Protein AF-A0A168KX61-F1 (afdb_monomer)

Organism: NCBI:txid1081108

InterPro domains:
  IPR001242 Condensation domain [PF00668] (1-139)
  IPR023213 Chloramphenicol acetyltransferase-like domain superfamily [G3DSA:3.30.559.10] (1-54)

Structure (mmCIF, N/CA/C/O backbone):
data_AF-A0A168KX61-F1
#
_entry.id   AF-A0A168KX61-F1
#
loop_
_atom_site.group_PDB
_atom_site.id
_atom_site.type_symbol
_atom_site.label_atom_id
_atom_site.label_alt_id
_atom_site.label_comp_id
_atom_site.label_asym_id
_atom_site.label_entity_id
_atom_site.label_seq_id
_atom_site.pdbx_PDB_ins_code
_atom_site.Cartn_x
_atom_site.Cartn_y
_atom_site.Cartn_z
_atom_site.occupancy
_atom_site.B_iso_or_equiv
_atom_site.auth_seq_id
_atom_site.auth_comp_id
_atom_site.auth_asym_id
_atom_site.auth_atom_id
_atom_site.pdbx_PDB_model_num
ATOM 1 N N . MET A 1 1 ? 13.502 -11.562 -4.099 1.00 74.88 1 MET A N 1
ATOM 2 C CA . MET A 1 1 ? 13.382 -10.089 -4.121 1.00 74.88 1 MET A CA 1
ATOM 3 C C . MET A 1 1 ? 13.156 -9.623 -2.693 1.00 74.88 1 MET A C 1
ATOM 5 O O . MET A 1 1 ? 12.359 -10.248 -2.007 1.00 74.88 1 MET A O 1
ATOM 9 N N . HIS A 1 2 ? 13.898 -8.624 -2.217 1.00 88.56 2 HIS A N 1
ATOM 10 C CA . HIS A 1 2 ? 13.757 -8.117 -0.849 1.00 88.56 2 HIS A CA 1
ATOM 11 C C . HIS A 1 2 ? 12.724 -6.979 -0.829 1.00 88.56 2 HIS A C 1
ATOM 13 O O . HIS A 1 2 ? 12.796 -6.099 -1.683 1.00 88.56 2 HIS A O 1
ATOM 19 N N . SER A 1 3 ? 11.797 -6.966 0.133 1.00 86.06 3 SER A N 1
ATOM 20 C CA . SER A 1 3 ? 10.708 -5.969 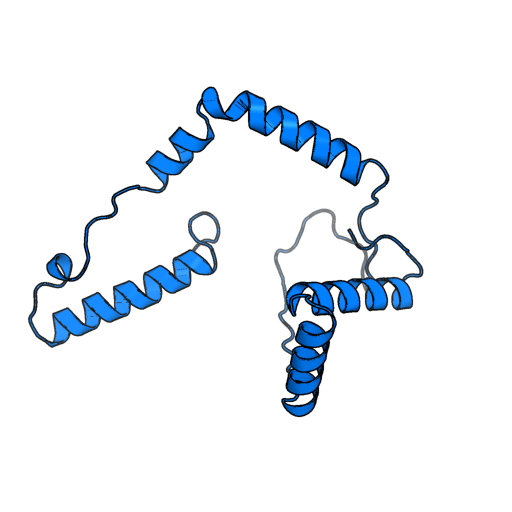0.206 1.00 86.06 3 SER A CA 1
ATOM 21 C C . SER A 1 3 ? 11.193 -4.525 0.378 1.00 86.06 3 SER A C 1
ATOM 23 O O . SER A 1 3 ? 10.478 -3.587 0.059 1.00 86.06 3 SER A O 1
ATOM 25 N N . LEU A 1 4 ? 12.437 -4.336 0.829 1.00 91.12 4 LEU A N 1
ATOM 26 C CA . LEU A 1 4 ? 13.083 -3.016 0.914 1.00 91.12 4 LEU A CA 1
ATOM 27 C C . LEU A 1 4 ? 13.191 -2.296 -0.442 1.00 91.12 4 LEU A C 1
ATOM 29 O O . LEU A 1 4 ? 13.206 -1.073 -0.467 1.00 91.12 4 LEU A O 1
ATOM 33 N N . ILE A 1 5 ? 13.314 -3.038 -1.546 1.00 93.12 5 ILE A N 1
ATOM 34 C CA . ILE A 1 5 ? 13.565 -2.467 -2.882 1.00 93.12 5 ILE A CA 1
ATOM 35 C C . ILE A 1 5 ? 12.392 -2.666 -3.849 1.00 93.12 5 ILE A C 1
ATOM 37 O O . ILE A 1 5 ? 12.498 -2.301 -5.016 1.00 93.12 5 ILE A O 1
ATOM 41 N N . ALA A 1 6 ? 11.304 -3.296 -3.399 1.00 92.25 6 ALA A N 1
ATOM 42 C CA . ALA A 1 6 ? 10.165 -3.604 -4.251 1.00 92.25 6 ALA A CA 1
ATOM 43 C C . ALA A 1 6 ? 8.885 -3.837 -3.446 1.00 92.25 6 ALA A C 1
ATOM 45 O O . ALA A 1 6 ? 8.891 -4.539 -2.434 1.00 92.25 6 ALA A O 1
ATOM 46 N N . ASP A 1 7 ? 7.781 -3.316 -3.971 1.00 93.62 7 ASP A N 1
ATOM 47 C CA . ASP A 1 7 ? 6.424 -3.579 -3.507 1.00 93.62 7 ASP A CA 1
ATOM 48 C C . ASP A 1 7 ? 5.640 -4.420 -4.538 1.00 93.62 7 ASP A C 1
ATOM 50 O O . ASP A 1 7 ? 6.181 -4.886 -5.549 1.00 93.62 7 ASP A O 1
ATOM 54 N N . GLY A 1 8 ? 4.348 -4.639 -4.281 1.00 90.06 8 GLY A N 1
ATOM 55 C CA . GLY A 1 8 ? 3.485 -5.400 -5.187 1.00 90.06 8 GLY A CA 1
ATOM 56 C C . GLY A 1 8 ? 3.356 -4.780 -6.584 1.00 90.06 8 GLY A C 1
ATOM 57 O O . GLY A 1 8 ? 3.222 -5.513 -7.564 1.00 90.06 8 GLY A O 1
ATOM 58 N N . TRP A 1 9 ? 3.448 -3.453 -6.699 1.00 93.56 9 TRP A N 1
ATOM 59 C CA . TRP A 1 9 ? 3.422 -2.763 -7.986 1.00 93.56 9 TRP A CA 1
ATOM 60 C C . TRP A 1 9 ? 4.729 -2.987 -8.750 1.00 93.56 9 TRP A C 1
ATOM 62 O O . TRP A 1 9 ? 4.696 -3.378 -9.920 1.00 93.56 9 TRP A O 1
ATOM 72 N N . SER A 1 10 ? 5.878 -2.832 -8.085 1.00 93.88 10 SER A N 1
ATOM 73 C CA . SER A 1 10 ? 7.206 -3.073 -8.661 1.00 93.88 10 SER A CA 1
ATOM 74 C C . SER A 1 10 ? 7.351 -4.492 -9.212 1.00 93.88 10 SER A C 1
ATOM 76 O O . SER A 1 10 ? 7.912 -4.683 -10.289 1.00 93.88 10 SER A O 1
ATOM 78 N N . VAL A 1 11 ? 6.798 -5.496 -8.523 1.00 94.25 11 VAL A N 1
ATOM 79 C CA . VAL A 1 11 ? 6.778 -6.887 -9.014 1.00 94.25 11 VAL A CA 1
ATOM 80 C C . VAL A 1 11 ? 5.964 -7.017 -10.306 1.00 94.25 11 VAL A C 1
ATOM 82 O O . VAL A 1 11 ? 6.371 -7.739 -11.220 1.00 94.25 11 VAL A O 1
ATOM 85 N N . GLY A 1 12 ? 4.836 -6.310 -10.410 1.00 94.31 12 GLY A N 1
ATOM 86 C CA . GLY A 1 12 ? 4.013 -6.277 -11.620 1.00 94.31 12 GLY A CA 1
ATOM 87 C C . GLY A 1 12 ? 4.737 -5.637 -12.807 1.00 94.31 12 GLY A C 1
ATOM 88 O O . GLY A 1 12 ? 4.722 -6.194 -13.907 1.00 94.31 12 GLY A O 1
ATOM 89 N N . VAL A 1 13 ? 5.425 -4.513 -12.576 1.00 94.38 13 VAL A N 1
ATOM 90 C CA . VAL A 1 13 ? 6.275 -3.855 -13.583 1.00 94.38 13 VAL A CA 1
ATOM 91 C C . VAL A 1 13 ? 7.385 -4.800 -14.039 1.00 94.38 13 VAL A C 1
ATOM 93 O O . VAL A 1 13 ? 7.474 -5.087 -15.231 1.00 94.38 13 VAL A O 1
ATOM 96 N N . LEU A 1 14 ? 8.146 -5.374 -13.103 1.00 94.44 14 LEU A N 1
ATOM 97 C CA . LEU A 1 14 ? 9.228 -6.308 -13.416 1.00 94.44 14 LEU A CA 1
ATOM 98 C C . LEU A 1 14 ? 8.736 -7.499 -14.245 1.00 94.44 14 LEU A C 1
ATOM 100 O O . LEU A 1 14 ? 9.372 -7.874 -15.225 1.00 94.44 14 LEU A O 1
ATOM 104 N N . SER A 1 15 ? 7.605 -8.095 -13.864 1.00 95.56 15 SER A N 1
ATOM 105 C CA . SER A 1 15 ? 7.051 -9.259 -14.567 1.00 95.56 15 SER A CA 1
ATOM 106 C C . SER A 1 15 ? 6.693 -8.923 -16.016 1.00 95.56 15 SER A C 1
ATOM 108 O O . SER A 1 15 ? 6.979 -9.704 -16.924 1.00 95.56 15 SER A O 1
ATOM 110 N N . ARG A 1 16 ? 6.102 -7.744 -16.242 1.00 95.44 16 ARG A N 1
ATOM 111 C CA . ARG A 1 16 ? 5.758 -7.252 -17.580 1.00 95.44 16 ARG A CA 1
ATOM 112 C C . ARG A 1 16 ? 7.007 -6.991 -18.419 1.00 95.44 16 ARG A C 1
ATOM 114 O O . ARG A 1 16 ? 7.080 -7.457 -19.550 1.00 95.44 16 ARG A O 1
ATOM 121 N N . GLU A 1 17 ? 7.980 -6.269 -17.877 1.00 95.31 17 GLU A N 1
ATOM 122 C CA . GLU A 1 17 ? 9.196 -5.903 -18.611 1.00 95.31 17 GLU A CA 1
ATOM 123 C C . GLU A 1 17 ? 10.063 -7.123 -18.924 1.00 95.31 17 GLU A C 1
ATOM 125 O O . GLU A 1 17 ? 10.550 -7.267 -20.045 1.00 95.31 17 GLU A O 1
ATOM 130 N N . LEU A 1 18 ? 10.162 -8.066 -17.982 1.00 95.69 18 LEU A N 1
ATOM 131 C CA . LEU A 1 18 ? 10.831 -9.343 -18.204 1.00 95.69 18 LEU A CA 1
ATOM 132 C C . LEU A 1 18 ? 10.177 -10.124 -19.351 1.00 95.69 18 LEU A C 1
ATOM 134 O O . LEU A 1 18 ? 10.885 -10.647 -20.210 1.00 95.69 18 LEU A O 1
ATOM 138 N N . ALA A 1 19 ? 8.842 -10.179 -19.400 1.00 96.19 19 ALA A N 1
ATOM 139 C CA . ALA A 1 19 ? 8.123 -10.835 -20.491 1.00 96.19 19 ALA A CA 1
ATOM 140 C C . ALA A 1 19 ? 8.374 -10.153 -21.849 1.00 96.19 19 ALA A C 1
ATOM 142 O O . ALA A 1 19 ? 8.553 -10.846 -22.856 1.00 96.19 19 ALA A O 1
ATOM 143 N N . THR A 1 20 ? 8.438 -8.817 -21.881 1.00 96.25 20 THR A N 1
ATOM 144 C CA . THR A 1 20 ? 8.769 -8.037 -23.085 1.00 96.25 20 THR A CA 1
ATOM 145 C C . THR A 1 20 ? 10.178 -8.353 -23.583 1.00 96.25 20 THR A C 1
ATOM 147 O O . THR A 1 20 ? 10.344 -8.757 -24.736 1.00 96.25 20 THR A O 1
ATOM 150 N N . TYR A 1 21 ? 11.189 -8.249 -22.715 1.00 96.50 21 TYR A N 1
ATOM 151 C CA . TYR A 1 21 ? 12.578 -8.529 -23.082 1.00 96.50 21 TYR A CA 1
ATOM 152 C C . TYR A 1 21 ? 12.783 -9.979 -23.514 1.00 96.50 21 TYR A C 1
ATOM 154 O O . TYR A 1 21 ? 13.443 -10.242 -24.520 1.00 96.50 21 TYR A O 1
ATOM 162 N N . TYR A 1 22 ? 12.168 -10.923 -22.800 1.00 96.06 22 TYR A N 1
ATOM 163 C CA . TYR A 1 22 ? 12.238 -12.338 -23.142 1.00 96.06 22 TYR A CA 1
ATOM 164 C C . TYR A 1 22 ? 11.626 -12.624 -24.522 1.00 96.06 22 TYR A C 1
ATOM 166 O O . TYR A 1 22 ? 12.219 -13.328 -25.341 1.00 96.06 22 TYR A O 1
ATOM 174 N N . SER A 1 23 ? 10.473 -12.020 -24.824 1.00 96.50 23 SER A N 1
ATOM 175 C CA . SER A 1 23 ? 9.808 -12.168 -26.124 1.00 96.50 23 SER A CA 1
ATOM 176 C C . SER A 1 23 ? 10.635 -11.591 -27.276 1.00 96.50 23 SER A C 1
ATOM 178 O O . SER A 1 23 ? 10.678 -12.182 -28.356 1.00 96.50 23 SER A O 1
ATOM 180 N N . ALA A 1 24 ? 11.303 -10.456 -27.059 1.00 95.94 24 ALA A N 1
ATOM 181 C CA . ALA A 1 24 ? 12.176 -9.834 -28.051 1.00 95.94 24 ALA A CA 1
ATOM 182 C C . ALA A 1 24 ? 13.425 -10.675 -28.327 1.00 95.94 24 ALA A C 1
ATOM 184 O O . ALA A 1 24 ? 13.750 -10.917 -29.491 1.00 95.94 24 ALA A O 1
ATOM 185 N N . ALA A 1 25 ? 14.045 -11.215 -27.275 1.00 94.88 25 ALA A N 1
ATOM 186 C CA . ALA A 1 25 ? 15.196 -12.103 -27.394 1.00 94.88 25 ALA A CA 1
ATOM 187 C C . ALA A 1 25 ? 14.875 -13.354 -28.234 1.00 94.88 25 ALA A C 1
ATOM 189 O O . ALA A 1 25 ? 15.635 -13.702 -29.135 1.00 94.88 25 ALA A O 1
ATOM 190 N N . ILE A 1 26 ? 13.712 -13.985 -28.017 1.00 97.19 26 ILE A N 1
ATOM 191 C CA . ILE A 1 26 ? 13.258 -15.140 -28.819 1.00 97.19 26 ILE A CA 1
ATOM 192 C C . ILE A 1 26 ? 13.102 -14.777 -30.300 1.00 97.19 26 ILE A C 1
ATOM 194 O O . ILE A 1 26 ? 13.374 -15.591 -31.179 1.00 97.19 26 ILE A O 1
ATOM 198 N N . ARG A 1 27 ? 12.668 -13.549 -30.589 1.00 96.56 27 ARG A N 1
ATOM 199 C CA . ARG A 1 27 ? 12.464 -13.051 -31.955 1.00 96.56 27 ARG A CA 1
ATOM 200 C C . ARG A 1 27 ? 13.737 -12.492 -32.591 1.00 96.56 27 ARG A C 1
ATOM 202 O O . ARG A 1 27 ? 13.656 -11.964 -33.694 1.00 96.56 27 ARG A O 1
ATOM 209 N N . SER A 1 28 ? 14.887 -12.599 -31.917 1.00 94.44 28 SER A N 1
ATOM 210 C CA . SER A 1 28 ? 16.153 -11.986 -32.349 1.00 94.44 28 SER A CA 1
ATOM 211 C C . SER A 1 28 ? 16.040 -10.472 -32.590 1.00 94.44 28 SER A C 1
ATOM 213 O O . SER A 1 28 ? 16.736 -9.915 -33.436 1.00 94.44 28 SER A O 1
ATOM 215 N N . LEU A 1 29 ? 15.145 -9.811 -31.852 1.00 94.38 29 LEU A N 1
ATOM 216 C CA . LEU A 1 29 ? 15.055 -8.356 -31.776 1.00 94.38 29 LEU A CA 1
ATOM 217 C C . LEU A 1 29 ? 15.956 -7.864 -30.644 1.00 94.38 29 LEU A C 1
ATOM 219 O O . LEU A 1 29 ? 16.174 -8.594 -29.678 1.00 94.38 29 LEU A O 1
ATOM 223 N N . ASP A 1 30 ? 16.434 -6.622 -30.736 1.00 92.38 30 ASP A N 1
ATOM 224 C CA . ASP A 1 30 ? 17.148 -5.979 -29.631 1.00 92.38 30 ASP A CA 1
ATOM 225 C C . ASP A 1 30 ? 16.185 -5.757 -28.449 1.00 92.38 30 ASP A C 1
ATOM 227 O O . ASP A 1 30 ? 15.234 -4.974 -28.588 1.00 92.38 30 ASP A O 1
ATOM 231 N N . PRO A 1 31 ? 16.391 -6.428 -27.295 1.00 87.94 31 PRO A N 1
ATOM 232 C CA . PRO A 1 31 ? 15.540 -6.252 -26.128 1.00 87.94 31 PRO A CA 1
ATOM 233 C C . PRO A 1 31 ? 15.604 -4.828 -25.573 1.00 87.94 31 PRO A C 1
ATOM 235 O O . PRO A 1 31 ? 14.574 -4.305 -25.163 1.00 87.94 31 PRO A O 1
ATOM 238 N N . LEU A 1 32 ? 16.770 -4.174 -25.603 1.00 87.00 32 LEU A N 1
ATOM 239 C CA . LEU A 1 32 ? 16.953 -2.841 -25.016 1.00 87.00 32 LEU A CA 1
ATOM 240 C C . LEU A 1 32 ? 16.219 -1.749 -25.799 1.00 87.00 32 LEU A C 1
ATOM 242 O O . LEU A 1 32 ? 15.903 -0.705 -25.243 1.00 87.00 32 LEU A O 1
ATOM 246 N N . ALA A 1 33 ? 15.894 -2.010 -27.065 1.00 90.12 33 ALA A N 1
ATOM 247 C CA . ALA A 1 33 ? 15.093 -1.119 -27.896 1.00 90.12 33 ALA A CA 1
ATOM 248 C C . ALA A 1 33 ? 13.573 -1.265 -27.673 1.00 90.12 33 ALA A C 1
ATOM 250 O O . ALA A 1 33 ? 12.798 -0.576 -28.332 1.00 90.12 33 ALA A O 1
ATOM 251 N N . GLN A 1 34 ? 13.122 -2.185 -26.807 1.00 92.31 34 GLN A N 1
ATOM 252 C CA . GLN A 1 34 ? 11.689 -2.465 -26.628 1.00 92.31 34 GLN A CA 1
ATOM 253 C C . GLN A 1 34 ? 11.004 -1.608 -25.567 1.00 92.31 34 GLN A C 1
ATOM 255 O O . GLN A 1 34 ? 9.774 -1.582 -25.525 1.00 92.31 34 GLN A O 1
ATOM 260 N N . LEU A 1 35 ? 11.769 -0.970 -24.684 1.00 91.00 35 LEU A N 1
ATOM 261 C CA . LEU A 1 35 ? 11.241 -0.161 -23.595 1.00 91.00 35 LEU A CA 1
ATOM 262 C C . LEU A 1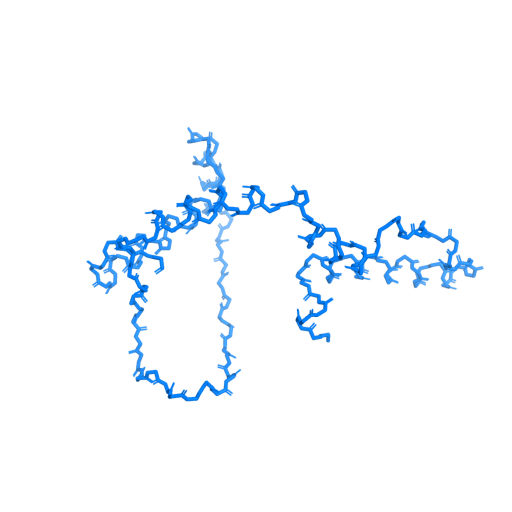 35 ? 11.967 1.176 -23.558 1.00 91.00 35 LEU A C 1
ATOM 264 O O . LEU A 1 35 ? 13.186 1.237 -23.712 1.00 91.00 35 LEU A O 1
ATOM 268 N N . ASP A 1 36 ? 11.199 2.237 -23.332 1.00 90.62 36 ASP A N 1
ATOM 269 C CA . ASP A 1 36 ? 11.762 3.562 -23.134 1.00 90.62 36 ASP A CA 1
ATOM 270 C C . ASP A 1 36 ? 12.539 3.617 -21.810 1.00 90.62 36 ASP A C 1
ATOM 272 O O . ASP A 1 36 ? 12.134 2.994 -20.820 1.00 90.62 36 ASP A O 1
ATOM 276 N N . PRO A 1 37 ? 13.645 4.376 -21.757 1.00 90.25 37 PRO A N 1
ATOM 277 C CA . PRO A 1 37 ? 14.373 4.577 -20.516 1.00 90.25 37 PRO A CA 1
ATOM 278 C C . PRO A 1 37 ? 13.495 5.296 -19.485 1.00 90.25 37 PRO A C 1
ATOM 280 O O . PRO A 1 37 ? 12.691 6.174 -19.815 1.00 90.25 37 PRO A O 1
ATOM 283 N N . LEU A 1 38 ? 13.683 4.948 -18.211 1.00 91.69 38 LEU A N 1
ATOM 284 C CA . LEU A 1 38 ? 12.990 5.601 -17.105 1.00 91.69 38 LEU A CA 1
ATOM 285 C C . LEU A 1 38 ? 13.329 7.094 -17.085 1.00 91.69 38 LEU A C 1
ATOM 287 O O . LEU A 1 38 ? 14.493 7.480 -17.046 1.00 91.69 38 LEU A O 1
ATOM 291 N N . SER A 1 39 ? 12.300 7.941 -17.074 1.00 93.69 39 SER A N 1
ATOM 292 C CA . SER A 1 39 ? 12.487 9.392 -16.948 1.00 93.69 39 SER A CA 1
ATOM 293 C C . SER A 1 39 ? 12.819 9.829 -15.518 1.00 93.69 39 SER A C 1
ATOM 295 O O . SER A 1 39 ? 13.274 10.951 -15.319 1.00 93.69 39 SER A O 1
ATOM 297 N N . ILE A 1 40 ? 12.531 8.975 -14.531 1.00 94.31 40 ILE A N 1
ATOM 298 C CA . ILE A 1 40 ? 12.742 9.213 -13.101 1.00 94.31 40 ILE A CA 1
ATOM 299 C C . ILE A 1 40 ? 13.189 7.894 -12.476 1.00 94.31 40 ILE A C 1
ATOM 301 O O . ILE A 1 40 ? 12.492 6.883 -12.600 1.00 94.31 40 ILE A O 1
ATOM 305 N N . GLU A 1 41 ? 14.313 7.909 -11.770 1.00 94.25 41 GLU A N 1
ATOM 306 C CA . GLU A 1 41 ? 14.758 6.779 -10.964 1.00 94.25 41 GLU A CA 1
ATOM 307 C C . GLU A 1 41 ? 14.291 6.911 -9.507 1.00 94.25 41 GLU A C 1
ATOM 309 O O . GLU A 1 41 ? 13.935 7.984 -9.014 1.00 94.25 41 GLU A O 1
ATOM 314 N N . TYR A 1 42 ? 14.327 5.809 -8.752 1.00 94.06 42 TYR A N 1
ATOM 315 C CA . TYR A 1 42 ? 13.954 5.840 -7.331 1.00 94.06 42 TYR A CA 1
ATOM 316 C C . TYR A 1 42 ? 14.865 6.765 -6.497 1.00 94.06 42 TYR A C 1
ATOM 318 O O . TYR A 1 42 ? 14.434 7.331 -5.487 1.00 94.06 42 TYR A O 1
ATOM 326 N N . GLY A 1 43 ? 16.120 6.951 -6.926 1.00 95.50 43 GLY A N 1
ATOM 327 C CA . GLY A 1 43 ? 17.043 7.919 -6.331 1.00 95.50 43 GLY A CA 1
ATOM 328 C C . GLY A 1 43 ? 16.545 9.359 -6.472 1.00 95.50 43 GLY A C 1
ATOM 329 O O . GLY A 1 43 ? 16.533 10.098 -5.485 1.00 95.50 43 GLY A O 1
ATOM 330 N N . ASP A 1 44 ? 16.046 9.720 -7.655 1.00 96.06 44 ASP A N 1
ATOM 331 C CA . ASP A 1 44 ? 15.462 11.037 -7.922 1.00 96.06 44 ASP A CA 1
ATOM 332 C C . ASP A 1 44 ? 14.211 11.264 -7.073 1.00 96.06 44 ASP A C 1
ATOM 334 O O . ASP A 1 44 ? 14.073 12.307 -6.433 1.00 96.06 44 ASP A O 1
ATOM 338 N N . TYR A 1 45 ? 13.334 10.256 -6.990 1.00 94.31 45 TYR A N 1
ATOM 339 C CA . TYR A 1 45 ? 12.149 10.297 -6.130 1.00 94.31 45 TYR A CA 1
ATOM 340 C C . TYR A 1 45 ? 12.520 10.504 -4.653 1.00 94.31 45 TYR A C 1
ATOM 342 O O . TYR A 1 45 ? 11.951 11.359 -3.973 1.00 94.31 45 TYR A O 1
ATOM 350 N N . SER A 1 46 ? 13.522 9.770 -4.162 1.00 94.81 46 SER A N 1
ATOM 351 C CA . SER A 1 46 ? 13.994 9.870 -2.775 1.00 94.81 46 SER A CA 1
ATOM 352 C C . SER A 1 46 ? 14.584 11.248 -2.460 1.00 94.81 46 SER A C 1
ATOM 354 O O . SER A 1 46 ? 14.389 11.776 -1.362 1.00 94.81 46 SER A O 1
ATOM 356 N N . ALA A 1 47 ? 15.304 11.842 -3.415 1.00 95.94 47 ALA A N 1
ATOM 357 C CA . ALA A 1 47 ? 15.831 13.196 -3.295 1.00 95.94 47 ALA A CA 1
ATOM 358 C C . ALA A 1 47 ? 14.701 14.236 -3.320 1.00 95.94 47 ALA A C 1
ATOM 360 O O . ALA A 1 47 ? 14.676 15.132 -2.474 1.00 95.94 47 ALA A O 1
ATOM 361 N N . TRP A 1 48 ? 13.742 14.088 -4.238 1.00 95.38 48 TRP A N 1
ATOM 362 C CA . TRP A 1 48 ? 12.564 14.949 -4.355 1.00 95.38 48 TRP A CA 1
ATOM 363 C C . TRP A 1 48 ? 11.724 14.962 -3.074 1.00 95.38 48 TRP A C 1
ATOM 365 O O . TRP A 1 48 ? 11.390 16.035 -2.571 1.00 95.38 48 TRP A O 1
ATOM 375 N N . GLN A 1 49 ? 11.467 13.792 -2.484 1.00 94.62 49 GLN A N 1
ATOM 376 C CA . GLN A 1 49 ? 10.680 13.666 -1.258 1.00 94.62 49 GLN A CA 1
ATOM 377 C C . GLN A 1 49 ? 11.300 14.443 -0.080 1.00 94.62 49 GLN A C 1
ATOM 379 O O . GLN A 1 49 ? 10.588 14.863 0.828 1.00 94.62 49 GLN A O 1
ATOM 384 N N . ARG A 1 50 ? 12.620 14.669 -0.078 1.00 93.56 50 ARG A N 1
ATOM 385 C CA . ARG A 1 50 ? 13.345 15.381 0.993 1.00 93.56 50 ARG A CA 1
ATOM 386 C C . ARG A 1 50 ? 13.539 16.873 0.729 1.00 93.56 50 ARG A C 1
ATOM 388 O O . ARG A 1 50 ? 14.185 17.553 1.526 1.00 93.56 50 ARG A O 1
ATOM 395 N N . GLN A 1 51 ? 13.034 17.392 -0.387 1.00 95.81 51 GLN A N 1
ATOM 396 C CA . GLN A 1 51 ? 13.180 18.805 -0.719 1.00 95.81 51 GLN A CA 1
ATOM 397 C C . GLN A 1 51 ? 12.451 19.689 0.298 1.00 95.81 51 GLN A C 1
ATOM 399 O O . GLN A 1 51 ? 11.341 19.383 0.726 1.00 95.81 51 GLN A O 1
ATOM 404 N N . GLN A 1 52 ? 13.037 20.850 0.603 1.00 92.50 52 GLN A N 1
ATOM 405 C CA . GLN A 1 52 ? 12.442 21.863 1.490 1.00 92.50 52 GLN A CA 1
ATOM 406 C C . GLN A 1 52 ? 11.039 22.307 1.048 1.00 92.50 52 GLN A C 1
ATOM 408 O O . GLN A 1 52 ? 10.212 22.668 1.881 1.00 92.50 52 GLN A O 1
ATOM 413 N N . ALA A 1 53 ? 10.751 22.240 -0.255 1.00 93.81 53 ALA A N 1
ATOM 414 C CA . ALA A 1 53 ? 9.431 22.534 -0.805 1.00 93.81 53 ALA A CA 1
ATOM 415 C C . ALA A 1 53 ? 8.318 21.635 -0.230 1.00 93.81 53 ALA A C 1
ATOM 417 O O . ALA A 1 53 ? 7.164 22.051 -0.206 1.00 93.81 53 ALA A O 1
ATOM 418 N N . GLN A 1 54 ? 8.654 20.436 0.260 1.00 93.75 54 GLN A N 1
ATOM 419 C CA . GLN A 1 54 ? 7.691 19.493 0.833 1.00 93.75 54 GLN A CA 1
ATOM 420 C C . GLN A 1 54 ? 7.413 19.740 2.326 1.00 93.75 54 GLN A C 1
ATOM 422 O O . GLN A 1 54 ? 6.402 19.279 2.850 1.00 93.75 54 GLN A O 1
ATOM 427 N N . THR A 1 55 ? 8.273 20.492 3.025 1.00 93.31 55 THR A N 1
ATOM 428 C CA . THR A 1 55 ? 8.232 20.630 4.492 1.00 93.31 55 THR A CA 1
ATOM 429 C C . THR A 1 55 ? 6.898 21.174 5.007 1.00 93.31 55 THR A C 1
ATOM 431 O O . THR A 1 55 ? 6.357 20.652 5.979 1.00 93.31 55 THR A O 1
ATOM 434 N N . ALA A 1 56 ? 6.344 22.204 4.359 1.00 94.88 56 ALA A N 1
ATOM 435 C CA . ALA A 1 56 ? 5.081 22.808 4.788 1.00 94.88 56 ALA A CA 1
ATOM 436 C C . ALA A 1 56 ? 3.900 21.830 4.665 1.00 94.88 56 ALA A C 1
ATOM 438 O O . ALA A 1 56 ? 3.054 21.758 5.555 1.00 94.88 56 ALA A O 1
ATOM 439 N N . GLU A 1 57 ? 3.872 21.044 3.588 1.00 95.06 57 GLU A N 1
ATOM 440 C CA . GLU A 1 57 ? 2.840 20.032 3.376 1.00 95.06 57 GLU A CA 1
ATOM 441 C C . GLU A 1 57 ? 2.992 18.868 4.361 1.00 95.06 57 GLU A C 1
ATOM 443 O O . GLU A 1 57 ? 2.001 18.412 4.927 1.00 95.06 57 GLU A O 1
ATOM 448 N N . TYR A 1 58 ? 4.222 18.439 4.651 1.00 96.00 58 TYR A N 1
ATOM 449 C CA . TYR A 1 58 ? 4.469 17.420 5.672 1.00 96.00 58 TYR A CA 1
ATOM 450 C C . TYR A 1 58 ? 4.036 17.867 7.059 1.00 96.00 58 TYR A C 1
ATOM 452 O O . TYR A 1 58 ? 3.433 17.071 7.772 1.00 96.00 58 TYR A O 1
ATOM 460 N N . GLN A 1 59 ? 4.275 19.126 7.431 1.00 96.88 59 GLN A N 1
ATOM 461 C CA . GLN A 1 59 ? 3.798 19.637 8.712 1.00 96.88 59 GLN A CA 1
ATOM 462 C C . GLN A 1 59 ? 2.266 19.635 8.768 1.00 96.88 59 GLN A C 1
ATOM 464 O O . GLN A 1 59 ? 1.688 19.130 9.724 1.00 96.88 59 GLN A O 1
ATOM 469 N N . ARG A 1 60 ? 1.601 20.104 7.705 1.00 97.25 60 ARG A N 1
ATOM 470 C CA . ARG A 1 60 ? 0.134 20.091 7.610 1.00 97.25 60 ARG A CA 1
ATOM 471 C C . ARG A 1 60 ? -0.440 18.675 7.739 1.00 97.25 60 ARG A C 1
ATOM 473 O O . ARG A 1 60 ? -1.434 18.472 8.435 1.00 97.25 60 ARG A O 1
ATOM 480 N N . GLN A 1 61 ? 0.161 17.698 7.059 1.00 96.75 61 GLN A N 1
ATOM 481 C CA . GLN A 1 61 ? -0.249 16.294 7.138 1.00 96.75 61 GLN A CA 1
ATOM 482 C C . GLN A 1 61 ? 0.030 15.697 8.519 1.00 96.75 61 GLN A C 1
ATOM 484 O O . GLN A 1 61 ? -0.801 14.952 9.033 1.00 96.75 61 GLN A O 1
ATOM 489 N N . LEU A 1 62 ? 1.168 16.033 9.130 1.00 96.62 62 LEU A N 1
ATOM 490 C CA . LEU A 1 62 ? 1.528 15.579 10.468 1.00 96.62 62 LEU A CA 1
ATOM 491 C C . LEU A 1 62 ? 0.529 16.079 11.513 1.00 96.62 62 LEU A C 1
ATOM 493 O O . LEU A 1 62 ? 0.063 15.281 12.326 1.00 96.62 62 LEU A O 1
ATOM 497 N N . ASP A 1 63 ? 0.162 17.359 11.463 1.00 97.56 63 ASP A N 1
ATOM 498 C CA . ASP A 1 63 ? -0.815 17.953 12.380 1.00 97.56 63 ASP A CA 1
ATOM 499 C C . ASP A 1 63 ? -2.182 17.264 12.241 1.00 97.56 63 ASP A C 1
ATOM 501 O O . ASP A 1 63 ? -2.801 16.883 13.237 1.00 97.56 63 ASP A O 1
ATOM 505 N N . TYR A 1 64 ? -2.619 17.028 10.998 1.00 96.69 64 TYR A N 1
ATOM 506 C CA . TYR A 1 64 ? -3.850 16.294 10.706 1.00 96.69 64 TYR A CA 1
ATOM 507 C C . TYR A 1 64 ? -3.825 14.877 11.291 1.00 96.69 64 TYR A C 1
ATOM 509 O O . TYR A 1 64 ? -4.714 14.511 12.059 1.00 96.69 64 TYR A O 1
ATOM 517 N N . TRP A 1 65 ? -2.797 14.084 10.973 1.00 95.38 65 TRP A N 1
ATOM 518 C CA . TRP A 1 65 ? -2.730 12.691 11.412 1.00 95.38 65 TRP A CA 1
ATOM 519 C C . TRP A 1 65 ? -2.579 12.562 12.920 1.00 95.38 65 TRP A C 1
ATOM 521 O O . TRP A 1 65 ? -3.217 11.692 13.505 1.00 95.38 65 TRP A O 1
ATOM 531 N N . THR A 1 66 ? -1.804 13.448 13.550 1.00 95.31 66 THR A N 1
ATOM 532 C CA . THR A 1 66 ? -1.654 13.480 15.011 1.00 95.31 66 THR A CA 1
ATOM 533 C C . THR A 1 66 ? -3.005 13.703 15.685 1.00 95.31 66 THR A C 1
ATOM 535 O O . THR A 1 66 ? -3.342 12.975 16.613 1.00 95.31 66 THR A O 1
ATOM 538 N N . SER A 1 67 ? -3.815 14.637 15.175 1.00 95.00 67 SER A N 1
ATOM 539 C CA . SER A 1 67 ? -5.175 14.858 15.675 1.00 95.00 67 SER A CA 1
ATOM 540 C C . SER A 1 67 ? -6.098 13.661 15.414 1.00 95.00 67 SER A C 1
ATOM 542 O O . SER A 1 67 ? -6.871 13.284 16.292 1.00 95.00 67 SER A O 1
ATOM 544 N N . CYS A 1 68 ? -6.010 13.024 14.241 1.00 91.94 68 CYS A N 1
ATOM 545 C CA . CYS A 1 68 ? -6.852 11.874 13.903 1.00 91.94 68 CYS A CA 1
ATOM 546 C C . CYS A 1 68 ? -6.609 10.647 14.792 1.00 91.94 68 CYS A C 1
ATOM 548 O O . CYS A 1 68 ? -7.550 9.895 15.038 1.00 91.94 68 CYS A O 1
ATOM 550 N N . ILE A 1 69 ? -5.375 10.430 15.255 1.00 91.12 69 ILE A N 1
ATOM 551 C CA . ILE A 1 69 ? -4.999 9.232 16.025 1.00 91.12 69 ILE A CA 1
ATOM 552 C C . ILE A 1 69 ? -4.857 9.484 17.530 1.00 91.12 69 ILE A C 1
ATOM 554 O O . ILE A 1 69 ? -4.553 8.549 18.263 1.00 91.12 69 ILE A O 1
ATOM 558 N N . GLU A 1 70 ? -5.092 10.708 18.012 1.00 90.69 70 GLU A N 1
ATOM 559 C CA . GLU A 1 70 ? -4.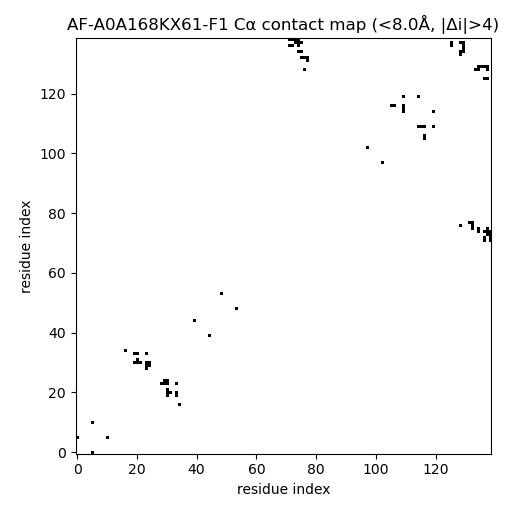872 11.089 19.417 1.00 90.69 70 GLU A CA 1
ATOM 560 C C . GLU A 1 70 ? -5.641 10.198 20.409 1.00 90.69 70 GLU A C 1
ATOM 562 O O . GLU A 1 70 ? -5.112 9.808 21.450 1.00 90.69 70 GLU A O 1
ATOM 567 N N . ALA A 1 71 ? -6.882 9.841 20.069 1.00 84.44 71 ALA A N 1
ATOM 568 C CA . ALA A 1 71 ? -7.730 8.969 20.881 1.00 84.44 71 ALA A CA 1
ATOM 569 C C . ALA A 1 71 ? -7.645 7.483 20.491 1.00 84.44 71 ALA A C 1
ATOM 571 O O . ALA A 1 71 ? -8.280 6.649 21.145 1.00 84.44 71 ALA A O 1
ATOM 572 N N . SER A 1 72 ? -6.901 7.154 19.431 1.00 84.75 72 SER A N 1
ATOM 573 C CA . SER A 1 72 ? -6.827 5.792 18.915 1.00 84.75 72 SER A CA 1
ATOM 574 C C . SER A 1 72 ? -5.980 4.910 19.823 1.00 84.75 72 SER A C 1
ATOM 576 O O . SER A 1 72 ? -5.008 5.348 20.447 1.00 84.75 72 SER A O 1
ATOM 578 N N . ARG A 1 73 ? -6.368 3.641 19.922 1.00 80.88 73 ARG A N 1
ATOM 579 C CA . ARG A 1 73 ? -5.617 2.625 20.657 1.00 80.88 73 ARG A CA 1
ATOM 580 C C . ARG A 1 73 ? -5.284 1.489 19.706 1.00 80.88 73 ARG A C 1
ATOM 582 O O . ARG A 1 73 ? -6.158 1.118 18.935 1.00 80.88 73 ARG A O 1
ATOM 589 N N . PRO A 1 74 ? -4.083 0.890 19.808 1.00 80.38 74 PRO A N 1
ATOM 590 C CA . PRO A 1 74 ? -3.745 -0.260 18.986 1.00 80.38 74 PRO A CA 1
ATOM 591 C C . PRO A 1 74 ? -4.814 -1.346 19.101 1.00 80.38 74 PRO A C 1
ATOM 593 O O . PRO A 1 74 ? -5.143 -1.763 20.216 1.00 80.38 74 PRO A O 1
ATOM 596 N N . ALA A 1 75 ? -5.311 -1.812 17.960 1.00 77.31 75 ALA A N 1
ATOM 597 C CA . ALA A 1 75 ? -6.325 -2.842 17.892 1.00 77.31 75 ALA A CA 1
ATOM 598 C C . ALA A 1 75 ? -5.897 -4.081 18.685 1.00 77.31 75 ALA A C 1
ATOM 600 O O . ALA A 1 75 ? -4.818 -4.658 18.490 1.00 77.31 75 ALA A O 1
ATOM 601 N N . GLU A 1 76 ? -6.776 -4.521 19.580 1.00 74.94 76 GLU A N 1
ATOM 602 C CA . GLU A 1 76 ? -6.631 -5.815 20.222 1.00 74.94 76 GLU A CA 1
ATOM 603 C C . GLU A 1 76 ? -7.197 -6.884 19.295 1.00 74.94 76 GLU A C 1
ATOM 605 O O . GLU A 1 76 ? -8.350 -6.824 18.884 1.00 74.94 76 GLU A O 1
ATOM 610 N N . LEU A 1 77 ? -6.375 -7.875 18.962 1.00 79.25 77 LEU A N 1
ATOM 611 C CA . LEU A 1 77 ? -6.808 -9.064 18.239 1.00 79.25 77 LEU A CA 1
ATOM 612 C C . LEU A 1 77 ? -6.853 -10.249 19.198 1.00 79.25 77 LEU A C 1
ATOM 614 O O . LEU A 1 77 ? -6.055 -10.335 20.142 1.00 79.25 77 LEU A O 1
ATOM 618 N N . LEU A 1 78 ? -7.761 -11.187 18.924 1.00 84.25 78 LEU A N 1
ATOM 619 C CA . LEU A 1 78 ? -7.766 -12.479 19.597 1.00 84.25 78 LEU A CA 1
ATOM 620 C C . LEU A 1 78 ? -6.433 -13.179 19.311 1.00 84.25 78 LEU A C 1
ATOM 622 O O . LEU A 1 78 ? -6.025 -13.329 18.160 1.00 84.25 78 LEU A O 1
ATOM 626 N N . ARG A 1 79 ? -5.728 -13.552 20.378 1.00 85.31 79 ARG A N 1
ATOM 627 C CA . ARG A 1 79 ? -4.412 -14.188 20.314 1.00 85.31 79 ARG A CA 1
ATOM 628 C C . ARG A 1 79 ? -4.446 -15.473 21.117 1.00 85.31 79 ARG A C 1
ATOM 630 O O . ARG A 1 79 ? -4.769 -15.442 22.300 1.00 85.31 79 ARG A O 1
ATOM 637 N N . ASP A 1 80 ? -3.994 -16.560 20.508 1.00 90.00 80 ASP A N 1
ATOM 638 C CA . ASP A 1 80 ? -3.848 -17.844 21.204 1.00 90.00 80 ASP A CA 1
ATOM 639 C C . ASP A 1 80 ? -2.628 -17.868 22.139 1.00 90.00 80 ASP A C 1
ATOM 641 O O . ASP A 1 80 ? -2.523 -18.711 23.030 1.00 90.00 80 ASP A O 1
ATOM 645 N N . ARG A 1 81 ? -1.661 -16.963 21.922 1.00 87.44 81 ARG A N 1
ATOM 646 C CA . ARG A 1 81 ? -0.390 -16.890 22.657 1.00 87.44 81 ARG A CA 1
ATOM 647 C C . ARG A 1 81 ? 0.007 -15.439 22.954 1.00 87.44 81 ARG A C 1
ATOM 649 O O . ARG A 1 81 ? -0.302 -14.546 22.161 1.00 87.44 81 ARG A O 1
ATOM 656 N N . PRO A 1 82 ? 0.730 -15.176 24.059 1.00 87.19 82 PRO A N 1
ATOM 657 C CA . PRO A 1 82 ? 1.253 -13.844 24.349 1.00 87.19 82 PRO A CA 1
ATOM 658 C C . PRO A 1 82 ? 2.247 -13.388 23.271 1.00 87.19 82 PRO A C 1
ATOM 660 O O . PRO A 1 82 ? 2.962 -14.198 22.679 1.00 87.19 82 PRO A O 1
ATOM 663 N N . ARG A 1 83 ? 2.310 -12.072 23.027 1.00 85.94 83 ARG A N 1
ATOM 664 C CA . ARG A 1 83 ? 3.246 -11.489 22.055 1.00 85.94 83 ARG A CA 1
ATOM 665 C C . ARG A 1 83 ? 4.690 -11.675 22.555 1.00 85.94 83 ARG A C 1
ATOM 667 O O . ARG A 1 83 ? 4.990 -11.202 23.651 1.00 85.94 83 ARG A O 1
ATOM 674 N N . PRO A 1 84 ? 5.583 -12.326 21.788 1.00 88.00 84 PRO A N 1
ATOM 675 C CA . PRO A 1 84 ? 6.979 -12.480 22.185 1.00 88.00 84 PRO A CA 1
ATOM 676 C C . PRO A 1 84 ? 7.720 -11.137 22.115 1.00 88.00 84 PRO A C 1
ATOM 678 O O . PRO A 1 84 ? 7.386 -10.278 21.299 1.00 88.00 84 PRO A O 1
ATOM 681 N N . VAL A 1 85 ? 8.754 -10.974 22.948 1.00 91.50 85 VAL A N 1
ATOM 682 C CA . VAL A 1 85 ? 9.605 -9.765 22.969 1.00 91.50 85 VAL A CA 1
ATOM 683 C C . VAL A 1 85 ? 10.370 -9.597 21.653 1.00 91.50 85 VAL A C 1
ATOM 685 O O . VAL A 1 85 ? 10.549 -8.482 21.174 1.00 91.50 85 VAL A O 1
ATOM 688 N N . ILE A 1 86 ? 10.790 -10.713 21.053 1.00 93.06 86 ILE A N 1
ATOM 689 C CA . ILE A 1 86 ? 11.492 -10.751 19.770 1.00 93.06 86 ILE A CA 1
ATOM 690 C C . ILE A 1 86 ? 10.579 -11.452 18.755 1.00 93.06 86 ILE A C 1
ATOM 692 O O . ILE A 1 86 ? 10.201 -12.605 18.987 1.00 93.06 86 ILE A O 1
ATOM 696 N N . PRO A 1 87 ? 10.199 -10.792 17.645 1.00 87.62 87 PRO A N 1
ATOM 697 C CA . PRO A 1 87 ? 9.441 -11.431 16.576 1.00 87.62 87 PRO A CA 1
ATOM 698 C C . PRO A 1 87 ? 10.236 -12.583 15.958 1.00 87.62 87 PRO A C 1
ATOM 700 O O . PRO A 1 87 ? 11.409 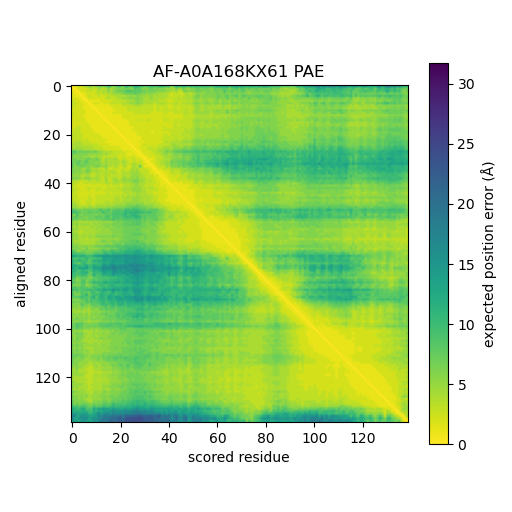-12.429 15.632 1.00 87.62 87 PRO A O 1
ATOM 703 N N . THR A 1 88 ? 9.593 -13.731 15.756 1.00 88.25 88 THR A N 1
ATOM 704 C CA . THR A 1 88 ? 10.235 -14.908 15.145 1.00 88.25 88 THR A CA 1
ATOM 705 C C . THR A 1 88 ? 10.386 -14.783 13.628 1.00 88.25 88 THR A C 1
ATOM 707 O O . THR A 1 88 ? 11.173 -15.509 13.033 1.00 88.25 88 THR A O 1
ATOM 710 N N . GLY A 1 89 ? 9.613 -13.893 12.995 1.00 85.44 89 GLY A N 1
ATOM 711 C CA . GLY A 1 89 ? 9.544 -13.752 11.537 1.00 85.44 89 GLY A CA 1
ATOM 712 C C . GLY A 1 89 ? 8.730 -14.845 10.834 1.00 85.44 89 GLY A C 1
ATOM 713 O O . GLY A 1 89 ? 8.525 -14.758 9.627 1.00 85.44 89 GLY A O 1
ATOM 714 N N . CYS A 1 90 ? 8.234 -15.848 11.565 1.00 88.19 90 CYS A N 1
ATOM 715 C CA . CYS A 1 90 ? 7.361 -16.874 11.005 1.00 88.19 90 CYS A CA 1
ATOM 716 C C . CYS A 1 90 ? 5.959 -16.304 10.768 1.00 88.19 90 CYS A C 1
ATOM 718 O O . CYS A 1 90 ? 5.352 -15.751 11.686 1.00 88.19 90 CYS A O 1
ATOM 720 N N . ALA A 1 91 ? 5.439 -16.493 9.560 1.00 88.44 91 ALA A N 1
ATOM 721 C CA . ALA A 1 91 ? 4.072 -16.162 9.191 1.00 88.44 91 ALA A CA 1
ATOM 722 C C . ALA A 1 91 ? 3.479 -17.308 8.366 1.00 88.44 91 ALA A C 1
ATOM 724 O O . ALA A 1 91 ? 4.185 -17.947 7.586 1.00 88.44 91 ALA A O 1
ATOM 725 N N . GLU A 1 92 ? 2.185 -17.543 8.542 1.00 92.81 92 GLU A N 1
ATOM 726 C CA . GLU A 1 92 ? 1.388 -18.452 7.724 1.00 92.81 92 GLU A CA 1
ATOM 727 C C . GLU A 1 92 ? 0.338 -17.629 6.978 1.00 92.81 92 GLU A C 1
ATOM 729 O O . GLU A 1 92 ? -0.131 -16.604 7.480 1.00 92.81 92 GLU A O 1
ATOM 734 N N . VAL A 1 93 ? 0.019 -18.037 5.751 1.00 93.06 93 VAL A N 1
ATOM 735 C CA . VAL A 1 93 ? -0.932 -17.330 4.892 1.00 93.06 93 VAL A CA 1
ATOM 736 C C . VAL A 1 93 ? -2.106 -18.248 4.622 1.00 93.06 93 VAL A C 1
ATOM 738 O O . VAL A 1 93 ? -1.993 -19.195 3.848 1.00 93.06 93 VAL A O 1
ATOM 741 N N . GLU A 1 94 ? -3.242 -17.914 5.221 1.00 94.31 94 GLU A N 1
ATOM 742 C CA . GLU A 1 94 ? -4.512 -18.574 4.946 1.00 94.31 94 GLU A CA 1
ATOM 743 C C . GLU A 1 94 ? -5.256 -17.839 3.835 1.00 94.31 94 GLU A C 1
ATOM 745 O O . GLU A 1 94 ? -5.523 -16.636 3.914 1.00 94.31 94 GLU A O 1
ATOM 750 N N . GLN A 1 95 ? -5.582 -18.569 2.771 1.00 94.56 95 GLN A N 1
ATOM 751 C CA . GLN A 1 95 ? -6.307 -18.028 1.629 1.00 94.56 95 GLN A CA 1
ATOM 752 C C . GLN A 1 95 ? -7.777 -18.413 1.714 1.00 94.56 95 GLN A C 1
ATOM 754 O O . GLN A 1 95 ? -8.124 -19.586 1.830 1.00 94.56 95 GLN A O 1
ATOM 759 N N . PHE A 1 96 ? -8.655 -17.430 1.550 1.00 93.88 96 PHE A N 1
ATOM 760 C CA . PHE A 1 96 ? -10.081 -17.672 1.380 1.00 93.88 96 PHE A CA 1
ATOM 761 C C . PHE A 1 96 ? -10.568 -17.061 0.068 1.00 93.88 96 PHE A C 1
ATOM 763 O O . PHE A 1 96 ? -9.960 -16.143 -0.486 1.00 93.88 96 PHE A O 1
ATOM 770 N N . LYS A 1 97 ? -11.675 -17.596 -0.447 1.00 95.00 97 LYS A N 1
ATOM 771 C CA . LYS A 1 97 ? -12.303 -17.138 -1.687 1.00 95.00 97 LYS A CA 1
ATOM 772 C C . LYS A 1 97 ? -13.723 -16.685 -1.397 1.00 95.00 97 LYS A C 1
ATOM 774 O O . LYS A 1 97 ? -14.443 -17.328 -0.638 1.00 95.00 97 LYS A O 1
ATOM 779 N N . ILE A 1 98 ? -14.116 -15.586 -2.026 1.00 94.06 98 ILE A N 1
ATOM 780 C CA . ILE A 1 98 ? -15.497 -15.111 -2.032 1.00 94.06 98 ILE A CA 1
ATOM 781 C C . ILE A 1 98 ? -16.177 -15.743 -3.243 1.00 94.06 98 ILE A C 1
ATOM 783 O O . ILE A 1 98 ? -15.681 -15.615 -4.361 1.00 94.06 98 ILE A O 1
ATOM 787 N N . ASP A 1 99 ? -17.285 -16.443 -3.009 1.00 96.88 99 ASP A N 1
ATOM 788 C CA . ASP A 1 99 ? -18.087 -17.029 -4.083 1.00 96.88 99 ASP A CA 1
ATOM 789 C C . ASP A 1 99 ? -18.605 -15.942 -5.039 1.00 96.88 99 ASP A C 1
ATOM 791 O O . ASP A 1 99 ? -18.943 -14.832 -4.619 1.00 96.88 99 ASP A O 1
ATOM 795 N N . HIS A 1 100 ? -18.701 -16.276 -6.323 1.00 96.38 100 HIS A N 1
ATOM 796 C CA . HIS A 1 100 ? -19.087 -15.365 -7.395 1.00 96.38 100 HIS A CA 1
ATOM 797 C C . HIS A 1 100 ? -20.438 -14.697 -7.115 1.00 96.38 100 HIS A C 1
ATOM 799 O O . HIS A 1 100 ? -20.565 -13.480 -7.218 1.00 96.38 100 HIS A O 1
ATOM 805 N N . ALA A 1 101 ? -21.433 -15.465 -6.660 1.00 97.62 101 ALA A N 1
ATOM 806 C CA . ALA A 1 101 ? -22.756 -14.927 -6.348 1.00 97.62 101 ALA A CA 1
ATOM 807 C C . ALA A 1 101 ? -22.729 -13.909 -5.191 1.00 97.62 101 ALA A C 1
ATOM 809 O O . ALA A 1 101 ? -23.520 -12.963 -5.152 1.00 97.62 101 ALA A O 1
ATOM 810 N N . LEU A 1 102 ? -21.829 -14.084 -4.217 1.00 96.88 102 LEU A N 1
ATOM 811 C CA . LEU A 1 102 ? -21.631 -13.101 -3.153 1.00 96.88 102 LEU A CA 1
ATOM 812 C C . LEU A 1 102 ? -20.881 -11.873 -3.676 1.00 96.88 102 LEU A C 1
ATOM 814 O O . LEU A 1 102 ? -21.275 -10.753 -3.357 1.00 96.88 102 LEU A O 1
ATOM 818 N N . TYR A 1 103 ? -19.856 -12.077 -4.500 1.00 97.06 103 TYR A N 1
ATOM 819 C CA . TYR A 1 103 ? -19.103 -10.995 -5.122 1.00 97.06 103 TYR A CA 1
ATOM 820 C C . TYR A 1 103 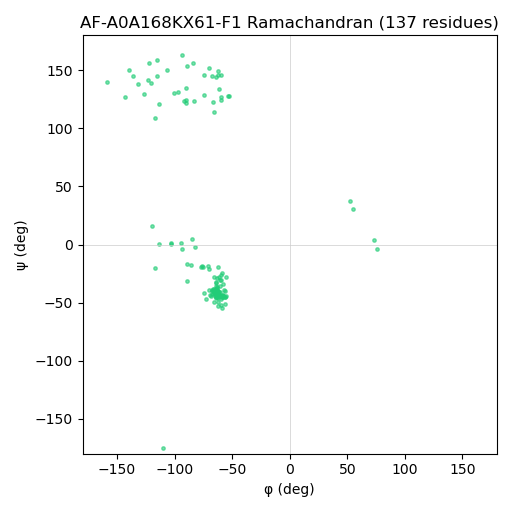? -20.001 -10.071 -5.958 1.00 97.06 103 TYR A C 1
ATOM 822 O O . TYR A 1 103 ? -19.945 -8.857 -5.779 1.00 97.06 103 TYR A O 1
ATOM 830 N N . ASP A 1 104 ? -20.895 -10.620 -6.782 1.00 97.44 104 ASP A N 1
ATOM 831 C CA . ASP A 1 104 ? -21.820 -9.825 -7.602 1.00 97.44 104 ASP A CA 1
ATOM 832 C C . ASP A 1 104 ? -22.750 -8.958 -6.747 1.00 97.44 104 ASP A C 1
ATOM 834 O O . ASP A 1 104 ? -22.971 -7.779 -7.035 1.00 97.44 104 ASP A O 1
ATOM 838 N N . ARG A 1 105 ? -23.253 -9.511 -5.637 1.00 97.56 105 ARG A N 1
ATOM 839 C CA . ARG A 1 105 ? -24.076 -8.753 -4.683 1.00 97.56 105 ARG A CA 1
ATOM 840 C C . ARG A 1 105 ? -23.282 -7.644 -3.999 1.00 97.56 105 ARG A C 1
ATOM 842 O O . ARG A 1 105 ? -23.817 -6.555 -3.809 1.00 97.56 105 ARG A O 1
ATOM 849 N N . LEU A 1 106 ? -22.016 -7.888 -3.659 1.00 96.94 106 LEU A N 1
ATOM 850 C CA . LEU A 1 106 ? -21.134 -6.856 -3.109 1.00 96.94 106 LEU A CA 1
ATOM 851 C C . LEU A 1 106 ? -20.867 -5.748 -4.132 1.00 96.94 106 LEU A C 1
ATOM 853 O O . LEU A 1 106 ? -20.897 -4.576 -3.769 1.00 96.94 106 LEU A O 1
ATOM 857 N N . GLN A 1 107 ? -20.658 -6.091 -5.405 1.00 97.50 107 GLN A N 1
ATOM 858 C CA . GLN A 1 107 ? -20.492 -5.109 -6.480 1.00 97.50 107 GLN A CA 1
ATOM 859 C C . GLN A 1 107 ? -21.741 -4.244 -6.654 1.00 97.50 107 GLN A C 1
ATOM 861 O O . GLN A 1 107 ? -21.636 -3.024 -6.778 1.00 97.50 107 GLN A O 1
ATOM 866 N N . GLN A 1 108 ? -22.924 -4.856 -6.620 1.00 97.69 108 GLN A N 1
ATOM 867 C CA . GLN A 1 108 ? -24.181 -4.120 -6.691 1.00 97.69 108 GLN A CA 1
ATOM 868 C C . GLN A 1 108 ? -24.356 -3.186 -5.484 1.00 97.69 108 GLN A C 1
ATOM 870 O O . GLN A 1 108 ? -24.656 -2.008 -5.663 1.00 97.69 108 GLN A O 1
ATOM 875 N N . PHE A 1 109 ? -24.062 -3.668 -4.274 1.00 97.50 109 PHE A N 1
ATOM 876 C CA . PHE A 1 109 ? -24.072 -2.845 -3.064 1.00 97.50 109 PHE A CA 1
ATOM 877 C C . PHE A 1 109 ? -23.110 -1.650 -3.162 1.00 97.50 109 PHE A C 1
ATOM 879 O O . PHE A 1 109 ? -23.473 -0.532 -2.804 1.00 97.50 109 PHE A O 1
ATOM 886 N N . CYS A 1 110 ? -21.897 -1.870 -3.680 1.00 97.81 110 CYS A N 1
ATOM 887 C CA . CYS A 1 110 ? -20.909 -0.812 -3.896 1.00 97.81 110 CYS A CA 1
ATOM 888 C C . CYS A 1 110 ? -21.451 0.280 -4.828 1.00 97.81 110 CYS A C 1
ATOM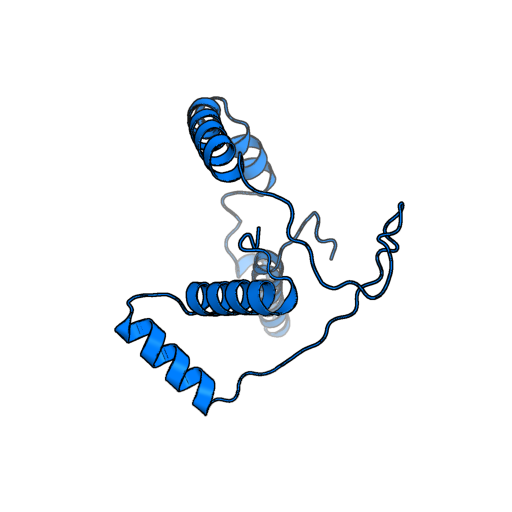 890 O O . CYS A 1 110 ? -21.327 1.463 -4.519 1.00 97.81 110 CYS A O 1
ATOM 892 N N . LYS A 1 111 ? -22.108 -0.111 -5.928 1.00 97.38 111 LYS A N 1
ATOM 893 C CA . LYS A 1 111 ? -22.731 0.829 -6.874 1.00 97.38 111 LYS A CA 1
ATOM 894 C C . LYS A 1 111 ? -23.865 1.626 -6.238 1.00 97.38 111 LYS A C 1
ATOM 896 O O . LYS A 1 111 ? -23.911 2.836 -6.398 1.00 97.38 111 LYS A O 1
ATOM 901 N N . GLU A 1 112 ? -24.755 0.963 -5.505 1.00 97.88 112 GLU A N 1
ATOM 902 C CA . GLU A 1 112 ? -25.910 1.607 -4.860 1.00 97.88 112 GLU A CA 1
ATOM 903 C C . GLU A 1 112 ? -25.518 2.593 -3.757 1.00 97.88 112 GLU A C 1
ATOM 905 O O . GLU A 1 112 ? -26.263 3.525 -3.463 1.00 97.88 112 GLU A O 1
ATOM 910 N N . ARG A 1 113 ? -24.367 2.371 -3.116 1.00 96.94 113 ARG A N 1
ATOM 911 C CA . ARG A 1 113 ? -23.864 3.198 -2.013 1.00 96.94 113 ARG A CA 1
ATOM 912 C C . ARG A 1 113 ? -22.749 4.152 -2.424 1.00 96.94 113 ARG A C 1
ATOM 914 O O . ARG A 1 113 ? -22.254 4.865 -1.561 1.00 96.94 113 ARG A O 1
ATOM 921 N N . GLU A 1 114 ? -22.358 4.145 -3.698 1.00 97.50 114 GLU A N 1
ATOM 922 C CA . GLU A 1 114 ? -21.240 4.931 -4.233 1.00 97.50 114 GLU A CA 1
ATOM 923 C C . GLU A 1 114 ? -19.935 4.732 -3.436 1.00 97.50 114 GLU A C 1
ATOM 925 O O . GLU A 1 114 ? -19.147 5.653 -3.231 1.00 97.50 114 GLU A O 1
ATOM 930 N N . VAL A 1 115 ? -19.694 3.499 -2.980 1.00 97.56 115 VAL A N 1
ATOM 931 C CA . VAL A 1 115 ? -18.482 3.113 -2.242 1.00 97.56 115 VAL A CA 1
ATOM 932 C C . VAL A 1 115 ? -17.662 2.104 -3.028 1.00 97.56 115 VAL A C 1
ATOM 934 O O . VAL A 1 115 ? -18.166 1.383 -3.887 1.00 97.56 115 VAL A O 1
ATOM 937 N N . THR A 1 116 ? -16.376 2.011 -2.710 1.00 97.38 116 THR A N 1
ATOM 938 C CA . THR A 1 116 ? -15.501 0.989 -3.284 1.00 97.38 116 THR A CA 1
ATOM 939 C C . THR A 1 116 ? -15.619 -0.329 -2.521 1.00 97.38 116 THR A C 1
ATOM 941 O O . THR A 1 116 ? -15.907 -0.362 -1.322 1.00 97.38 116 THR A O 1
ATOM 944 N N . LEU A 1 117 ? -15.287 -1.438 -3.190 1.00 96.19 117 LEU A N 1
ATOM 945 C CA . LEU A 1 117 ? -15.204 -2.744 -2.531 1.00 96.19 117 LEU A CA 1
ATOM 946 C C . LEU A 1 117 ? -14.202 -2.733 -1.365 1.00 96.19 117 LEU A C 1
ATOM 948 O O . LEU A 1 117 ? -14.445 -3.379 -0.352 1.00 96.19 117 LEU A O 1
ATOM 952 N N . SER A 1 118 ? -13.108 -1.968 -1.469 1.00 95.25 118 SER A N 1
ATOM 953 C CA . SER A 1 118 ? -12.131 -1.831 -0.381 1.00 95.25 118 SER A CA 1
ATOM 954 C C . SER A 1 118 ? -12.749 -1.252 0.895 1.00 95.25 118 SER A C 1
ATOM 956 O O . SER A 1 118 ? -12.484 -1.776 1.974 1.00 95.25 118 SER A O 1
ATOM 958 N N . VAL A 1 119 ? -13.627 -0.247 0.784 1.00 96.25 119 VAL A N 1
ATOM 959 C CA . VAL A 1 119 ? -14.356 0.329 1.928 1.00 96.25 119 VAL A CA 1
ATOM 960 C C . VAL A 1 119 ? -15.299 -0.697 2.547 1.00 96.25 119 VAL A C 1
ATOM 962 O O . VAL A 1 119 ? -15.356 -0.818 3.770 1.00 96.25 119 VAL A O 1
ATOM 965 N N . VAL A 1 120 ? -16.010 -1.471 1.725 1.00 96.44 120 VAL A N 1
ATOM 966 C CA . VAL A 1 120 ? -16.920 -2.521 2.213 1.00 96.44 120 VAL A CA 1
ATOM 967 C C . VAL A 1 120 ? -16.151 -3.617 2.951 1.00 96.44 120 VAL A C 1
ATOM 969 O O . VAL A 1 120 ? -16.544 -4.008 4.047 1.00 96.44 120 VAL A O 1
ATOM 972 N N . MET A 1 121 ? -15.029 -4.077 2.394 1.00 95.00 121 MET A N 1
ATOM 973 C CA . MET A 1 121 ? -14.188 -5.102 3.018 1.00 95.00 121 MET A CA 1
ATOM 974 C C . MET A 1 121 ? -13.554 -4.605 4.322 1.00 95.00 121 MET A C 1
ATOM 976 O O . MET A 1 121 ? -13.554 -5.332 5.313 1.00 95.00 121 MET A O 1
ATOM 980 N N . LEU A 1 122 ? -13.077 -3.357 4.357 1.00 93.88 122 LEU A N 1
ATOM 981 C CA . LEU A 1 122 ? -12.549 -2.743 5.576 1.00 93.88 122 LEU A CA 1
ATOM 982 C C . LEU A 1 122 ? -13.638 -2.595 6.649 1.00 93.88 122 LEU A C 1
ATOM 984 O O . LEU A 1 122 ? -13.405 -2.884 7.819 1.00 93.88 122 LEU A O 1
ATOM 988 N N . SER A 1 123 ? -14.853 -2.222 6.245 1.00 93.88 123 SER A N 1
ATOM 989 C CA . SER A 1 123 ? -16.008 -2.118 7.143 1.00 93.88 123 SER A CA 1
ATOM 990 C C . SER A 1 123 ? -16.421 -3.484 7.700 1.00 93.88 123 SER A C 1
ATOM 992 O O . SER A 1 123 ? -16.731 -3.605 8.884 1.00 93.88 123 SER A O 1
ATOM 994 N N . ALA A 1 124 ? -16.383 -4.535 6.874 1.00 93.56 124 ALA A N 1
ATOM 995 C CA . ALA A 1 124 ? -16.626 -5.907 7.309 1.00 93.56 124 ALA A CA 1
ATOM 996 C C . ALA A 1 124 ? -15.555 -6.392 8.301 1.00 93.56 124 ALA A C 1
ATOM 998 O O . ALA A 1 124 ? -15.896 -7.049 9.288 1.00 93.56 124 ALA A O 1
ATOM 999 N N . LEU A 1 125 ? -14.283 -6.037 8.082 1.00 91.12 125 LEU A N 1
ATOM 1000 C CA . LEU A 1 125 ? -13.191 -6.315 9.016 1.00 91.12 125 LEU A CA 1
ATOM 1001 C C . LEU A 1 125 ? -13.418 -5.608 10.359 1.00 91.12 125 LEU A C 1
ATOM 1003 O O . LEU A 1 125 ? -13.381 -6.266 11.396 1.00 91.12 125 LEU A O 1
ATOM 1007 N N . ALA A 1 126 ? -13.725 -4.309 10.341 1.00 90.12 126 ALA A N 1
ATOM 1008 C CA . ALA A 1 126 ? -13.993 -3.530 11.549 1.00 90.12 126 ALA A CA 1
ATOM 1009 C C . ALA A 1 126 ? -15.191 -4.089 12.338 1.00 90.12 126 ALA A C 1
ATOM 1011 O O . ALA A 1 126 ? -15.088 -4.335 13.539 1.00 90.12 126 ALA A O 1
ATOM 1012 N N . ALA A 1 127 ? -16.303 -4.390 11.658 1.00 92.44 127 ALA A N 1
ATOM 1013 C CA . ALA A 1 127 ? -17.482 -4.985 12.285 1.00 92.44 127 ALA A CA 1
ATOM 1014 C C . ALA A 1 127 ? -17.199 -6.383 12.86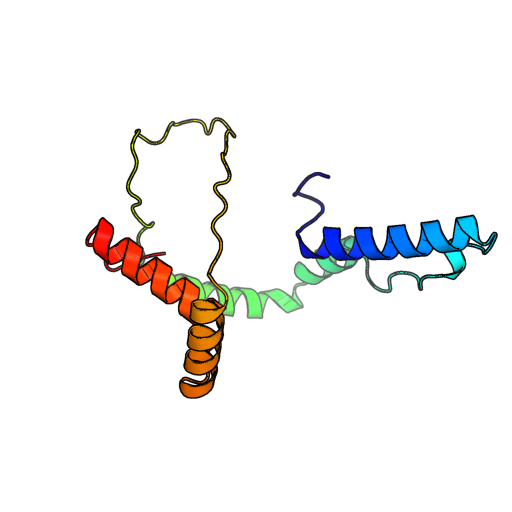4 1.00 92.44 127 ALA A C 1
ATOM 1016 O O . ALA A 1 127 ? -17.721 -6.737 13.921 1.00 92.44 127 ALA A O 1
ATOM 1017 N N . THR A 1 128 ? -16.372 -7.185 12.189 1.00 91.19 128 THR A N 1
ATOM 1018 C CA . THR A 1 128 ? -15.975 -8.513 12.679 1.00 91.19 128 THR A CA 1
ATOM 1019 C C . THR A 1 128 ? -15.063 -8.400 13.895 1.00 91.19 128 THR A C 1
ATOM 1021 O O . THR A 1 128 ? -15.294 -9.098 14.878 1.00 91.19 128 THR A O 1
ATOM 1024 N N . SER A 1 129 ? -14.086 -7.489 13.862 1.00 89.31 129 SER A N 1
ATOM 1025 C CA . SER A 1 129 ? -13.212 -7.196 15.000 1.00 89.31 129 SER A CA 1
ATOM 1026 C C . SER A 1 129 ? -14.038 -6.805 16.224 1.00 89.31 129 SER A C 1
ATOM 1028 O O . SER A 1 129 ? -13.957 -7.471 17.254 1.00 89.31 129 SER A O 1
ATOM 1030 N N . TYR A 1 130 ? -14.953 -5.842 16.068 1.00 89.44 130 TYR A N 1
ATOM 1031 C CA . TYR A 1 130 ? -15.858 -5.420 17.137 1.00 89.44 130 TYR A CA 1
ATOM 1032 C C . TYR A 1 130 ? -16.677 -6.583 17.709 1.00 89.44 130 TYR A C 1
ATOM 1034 O O . TYR A 1 130 ? -16.776 -6.742 18.924 1.00 89.44 130 TYR A O 1
ATOM 1042 N N . ARG A 1 131 ? -17.238 -7.444 16.851 1.00 90.25 131 ARG A N 1
ATOM 1043 C CA . ARG A 1 131 ? -18.015 -8.612 17.301 1.00 90.25 131 ARG A CA 1
ATOM 1044 C C . ARG A 1 131 ? -17.190 -9.624 18.095 1.00 90.25 131 ARG A C 1
ATOM 1046 O O . ARG A 1 131 ? -17.768 -10.345 18.903 1.00 90.25 131 ARG A O 1
ATOM 1053 N N . LEU A 1 132 ? -15.888 -9.716 17.837 1.00 89.69 132 LEU A N 1
ATOM 1054 C CA . LEU A 1 132 ? -14.992 -10.670 18.490 1.00 89.69 132 LEU A CA 1
ATOM 1055 C C . LEU A 1 132 ? -14.378 -10.122 19.784 1.00 89.69 132 LEU A C 1
ATOM 1057 O O . LEU A 1 132 ? -14.109 -10.903 20.693 1.00 89.69 132 LEU A O 1
ATOM 1061 N N . THR A 1 133 ? -14.153 -8.811 19.872 1.00 87.19 133 THR A N 1
ATOM 1062 C CA . THR A 1 133 ? -13.368 -8.193 20.957 1.00 87.19 133 THR A CA 1
ATOM 1063 C C . THR A 1 133 ? -14.179 -7.233 21.826 1.00 87.19 133 THR A C 1
ATOM 1065 O O . THR A 1 133 ? -13.786 -6.946 22.952 1.00 87.19 133 THR A O 1
ATOM 1068 N N . G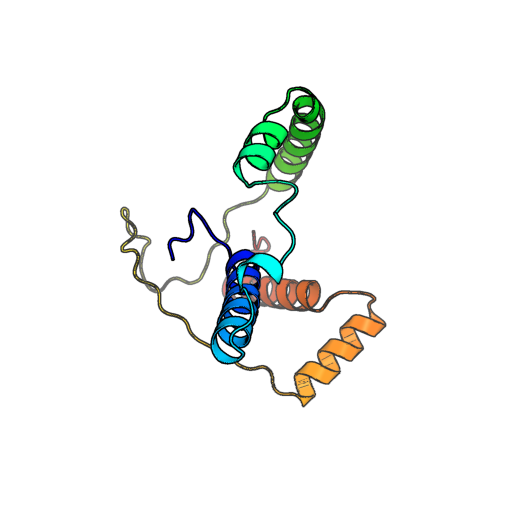LY A 1 134 ? -15.311 -6.728 21.327 1.00 85.44 134 GLY A N 1
ATOM 1069 C CA . GLY A 1 134 ? -16.096 -5.665 21.960 1.00 85.44 134 GLY A CA 1
ATOM 1070 C C . GLY A 1 134 ? -15.454 -4.275 21.871 1.00 85.44 134 GLY A C 1
ATOM 1071 O O . GLY A 1 134 ? -15.994 -3.321 22.431 1.00 85.44 134 GLY A O 1
ATOM 1072 N N . VAL A 1 135 ? -14.317 -4.142 21.180 1.00 82.12 135 VAL A N 1
ATOM 1073 C CA . VAL A 1 135 ? -13.570 -2.886 21.048 1.00 82.12 135 VAL A CA 1
ATOM 1074 C C . VAL A 1 135 ? -14.067 -2.119 19.823 1.00 82.12 135 VAL A C 1
ATOM 1076 O O . VAL A 1 135 ? -14.048 -2.636 18.710 1.00 82.12 135 VAL A O 1
ATOM 1079 N N . ASN A 1 136 ? -14.535 -0.885 20.036 1.00 75.81 136 ASN A N 1
ATOM 1080 C CA . ASN A 1 136 ? -15.074 -0.023 18.973 1.00 75.81 136 ASN A CA 1
ATOM 1081 C C . ASN A 1 136 ? -14.001 0.515 18.013 1.00 75.81 136 ASN A C 1
ATOM 1083 O O . ASN A 1 136 ? -14.348 0.989 16.934 1.00 75.81 136 ASN A O 1
ATOM 1087 N N . ASP A 1 137 ? -12.732 0.481 18.420 1.00 69.12 137 ASP A N 1
ATOM 1088 C CA . ASP A 1 137 ? -11.601 0.917 17.605 1.00 69.12 137 ASP A CA 1
ATOM 1089 C C . ASP A 1 137 ? -10.950 -0.289 16.908 1.00 69.12 137 ASP A C 1
ATOM 1091 O O . ASP A 1 137 ? -10.701 -1.324 17.530 1.00 69.12 137 ASP A O 1
ATOM 1095 N N . ALA A 1 138 ? -10.717 -0.158 15.605 1.00 67.00 138 ALA A N 1
ATOM 1096 C CA . ALA A 1 138 ? -10.157 -1.202 14.745 1.00 67.00 138 ALA A CA 1
ATOM 1097 C C . ALA A 1 138 ? -8.834 -0.770 14.085 1.00 67.00 138 ALA A C 1
ATOM 1099 O O . ALA A 1 138 ? -8.425 -1.385 13.097 1.00 67.00 138 ALA A O 1
ATOM 1100 N N . VAL A 1 139 ? -8.213 0.297 14.603 1.00 63.19 139 VAL A N 1
ATOM 1101 C CA . VAL A 1 139 ? -6.959 0.893 14.113 1.00 63.19 139 VAL A CA 1
ATOM 1102 C C . VAL A 1 139 ? -5.728 0.214 14.706 1.00 63.19 139 VAL A C 1
ATOM 1104 O O . VAL A 1 139 ? -5.690 -0.032 15.930 1.00 63.19 139 VAL A O 1
#

Radius of gyration: 22.51 Å; Cα contacts (8 Å, |Δi|>4): 51; chains: 1; bounding box: 43×41×57 Å

Sequence (139 aa):
MHSLIADGWSVGVLSRELATYYSAAIRSLDPLAQLDPLSIEYGDYSAWQRQQAQTAEYQRQLDYWTSCIEASRPAELLRDRPRPVIPTGCAEVEQFKIDHALYDRLQQFCKEREVTLSVVMLSALAATSYRLTGVNDAV

Mean predicted aligned error: 6.13 Å

Secondary structure (DSSP, 8-state):
--TTS--HHHHHHHHHHHHHHHHHHHTT--GGGGSPPPSS-HHHHHHHHTSGGGHHHHHHHHHHHHHHHTT--PPP---SSPPPSS-------------HHHHHHHHHHHHHHT--HHHHHHHHHHHHHHHHH--S---

pLDDT: mean 91.9, std 6.23, range [63.19, 97.88]

Foldseek 3Di:
DDVVVDDPVRVVVVVVLVVQLVVCVVVVHHSVVRDDDDPDDVVNVVVVCPDPVCVVVVVVVVVVVCVVCVPADAQDDDDPDDDDPDDPPDDDDDDDDDDPVRVVVLVVVCVVVVHDSVVVVVVVQQVVSCVVPVDNHPD

Solvent-accessible surface area (backbone atoms only — not comparable to full-atom values): 8829 Å² total; per-residue (Å²): 138,61,70,92,84,42,54,78,64,51,52,53,52,50,55,52,52,50,51,51,35,53,54,27,52,77,69,73,42,68,38,78,78,73,56,82,78,78,92,70,53,73,67,55,52,57,5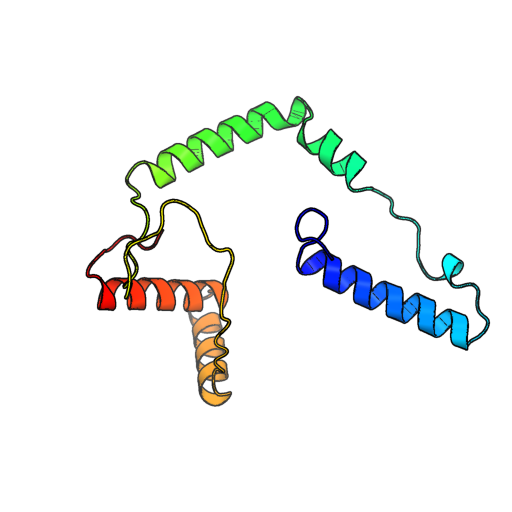4,58,71,68,35,75,87,45,51,66,59,51,50,55,50,48,56,50,50,52,64,73,46,68,87,61,55,80,48,81,70,94,65,100,63,82,85,65,96,68,82,85,82,80,81,84,87,86,85,85,81,80,54,65,76,58,48,53,52,50,53,52,51,21,63,79,66,77,46,54,67,67,58,54,52,51,49,51,49,42,54,50,49,26,75,75,64,72,43,91,57,74,83